Protein AF-A0A0A9GN47-F1 (afdb_monomer_lite)

Secondary structure (DSSP, 8-state):
--------TTTTT--TTEEE--SHHHHHHHHHHHTTS-EEEE---TT-HHHHHHHHHHHH-SS-SEEEE-

pLDDT: mean 79.75, std 11.64, range [35.31, 94.75]

Foldseek 3Di:
DPPPPPDQLLVPPDDPQEEEDDDPVSVVVVVVVCVPAQEAEAEDDSPDPVSSVCSVVVRPDPNHNHYYYD

Radius of gyration: 13.34 Å; chains: 1; bounding box: 45×24×26 Å

Structure (mmCIF, N/CA/C/O backbone):
data_AF-A0A0A9GN47-F1
#
_entry.id   AF-A0A0A9GN47-F1
#
loop_
_atom_site.group_PDB
_atom_site.id
_atom_site.type_symbol
_atom_site.label_atom_id
_atom_site.label_alt_id
_atom_site.label_comp_id
_atom_site.label_asym_id
_atom_site.label_entity_id
_atom_site.label_seq_id
_atom_site.pdbx_PDB_ins_code
_atom_site.Cartn_x
_atom_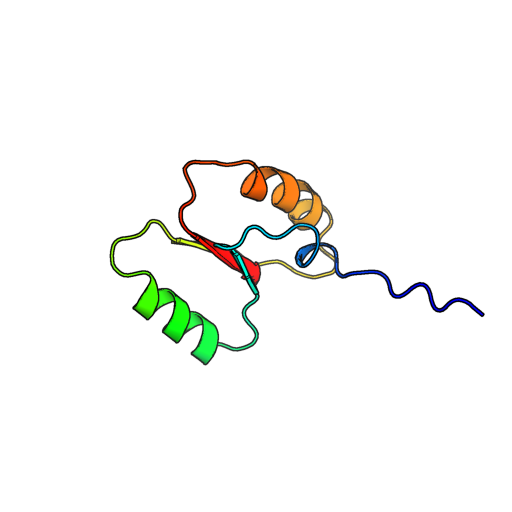site.Cartn_y
_atom_site.Cartn_z
_atom_site.occupancy
_atom_site.B_iso_or_equiv
_atom_site.auth_seq_id
_atom_site.auth_comp_id
_atom_site.auth_asym_id
_atom_site.auth_atom_id
_atom_site.pdbx_PDB_model_num
ATOM 1 N N . MET A 1 1 ? 26.735 17.632 6.684 1.00 35.31 1 MET A N 1
ATOM 2 C CA . MET A 1 1 ? 26.269 16.283 6.291 1.00 35.31 1 MET A CA 1
ATOM 3 C C . MET A 1 1 ? 24.778 16.355 6.015 1.00 35.31 1 MET A C 1
ATOM 5 O O . MET A 1 1 ? 24.018 16.526 6.955 1.00 35.31 1 MET A O 1
ATOM 9 N N . HIS A 1 2 ? 24.352 16.268 4.755 1.00 49.12 2 HIS A N 1
ATOM 10 C CA . HIS A 1 2 ? 22.937 16.046 4.456 1.00 49.12 2 HIS A CA 1
ATOM 11 C C . HIS A 1 2 ? 22.647 14.556 4.670 1.00 49.12 2 HIS A C 1
ATOM 13 O O . HIS A 1 2 ? 23.127 13.719 3.907 1.00 49.12 2 HIS A O 1
ATOM 19 N N . LEU A 1 3 ? 21.921 14.215 5.737 1.00 52.66 3 LEU A N 1
ATOM 20 C CA . LEU A 1 3 ? 21.351 12.880 5.922 1.00 52.66 3 LEU A CA 1
ATOM 21 C C . LEU A 1 3 ? 20.315 12.672 4.816 1.00 52.66 3 LEU A C 1
ATOM 23 O O . LEU A 1 3 ? 19.192 13.158 4.906 1.00 52.66 3 LEU A O 1
ATOM 27 N N . HIS A 1 4 ? 20.700 11.983 3.745 1.00 60.06 4 HIS A N 1
ATOM 28 C CA . HIS A 1 4 ? 19.768 11.587 2.699 1.00 60.06 4 HIS A CA 1
ATOM 29 C C . HIS A 1 4 ? 18.913 10.432 3.237 1.00 60.06 4 HIS A C 1
ATOM 31 O O . HIS A 1 4 ? 19.191 9.261 2.971 1.00 60.06 4 HIS A O 1
ATOM 37 N N . MET A 1 5 ? 17.905 10.749 4.057 1.00 57.25 5 MET A N 1
ATOM 38 C CA . MET A 1 5 ? 16.875 9.788 4.446 1.0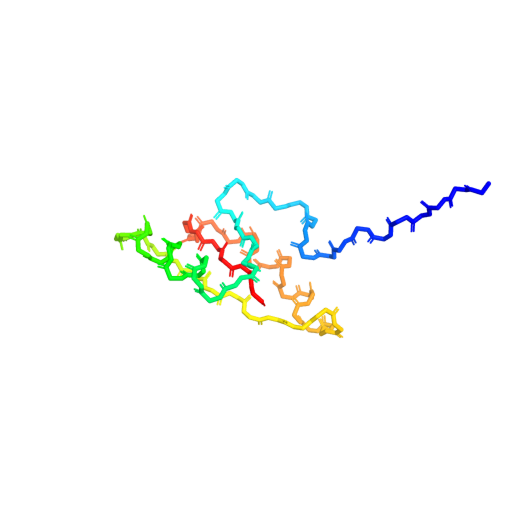0 57.25 5 MET A CA 1
ATOM 39 C C . MET A 1 5 ? 16.250 9.245 3.160 1.00 57.25 5 MET A C 1
ATOM 41 O O . MET A 1 5 ? 15.534 9.951 2.452 1.00 57.25 5 MET A O 1
ATOM 45 N N . LYS A 1 6 ? 16.572 7.995 2.811 1.00 65.38 6 LYS A N 1
ATOM 46 C CA . LYS A 1 6 ? 15.904 7.290 1.717 1.00 65.38 6 LYS A CA 1
ATOM 47 C C . LYS A 1 6 ? 14.441 7.136 2.116 1.00 65.38 6 LYS A C 1
ATOM 49 O O . LYS A 1 6 ? 14.129 6.315 2.974 1.00 65.38 6 LYS A O 1
ATOM 54 N N . THR A 1 7 ? 13.563 7.917 1.494 1.00 78.88 7 THR A N 1
ATOM 55 C CA . THR A 1 7 ? 12.118 7.699 1.567 1.00 78.88 7 THR A CA 1
ATOM 56 C C . THR A 1 7 ? 11.836 6.248 1.201 1.00 78.88 7 THR A C 1
ATOM 58 O O . THR A 1 7 ? 12.356 5.738 0.199 1.00 78.88 7 THR A O 1
ATOM 61 N N . LYS A 1 8 ? 11.054 5.562 2.034 1.00 86.31 8 LYS A N 1
ATOM 62 C CA . LYS A 1 8 ? 10.633 4.192 1.756 1.00 86.31 8 LYS A CA 1
ATOM 63 C C . LYS A 1 8 ? 9.885 4.177 0.428 1.00 86.31 8 LYS A C 1
ATOM 65 O O . LYS A 1 8 ? 9.042 5.031 0.168 1.00 86.31 8 LYS A O 1
ATOM 70 N N . TRP A 1 9 ? 10.217 3.228 -0.441 1.00 85.00 9 TRP A N 1
ATOM 71 C CA . TRP A 1 9 ? 9.711 3.252 -1.815 1.00 85.00 9 TRP A CA 1
ATOM 72 C C . TRP A 1 9 ? 8.192 3.049 -1.896 1.00 85.00 9 TRP A C 1
ATOM 74 O O . TRP A 1 9 ? 7.583 3.524 -2.847 1.00 85.00 9 TRP A O 1
ATOM 84 N N . TRP A 1 10 ? 7.602 2.393 -0.894 1.00 84.75 10 TRP A N 1
ATOM 85 C CA . TRP A 1 10 ? 6.162 2.159 -0.762 1.00 84.75 10 TRP A CA 1
ATOM 86 C C . TRP A 1 10 ? 5.393 3.351 -0.172 1.00 84.75 10 TRP A C 1
ATOM 88 O O . TRP A 1 10 ? 4.178 3.410 -0.279 1.00 84.75 10 TRP A O 1
ATOM 98 N N . GLU A 1 11 ? 6.087 4.332 0.412 1.00 83.88 11 GLU A N 1
ATOM 99 C CA . GLU A 1 11 ? 5.478 5.582 0.900 1.00 83.88 11 GLU A CA 1
ATOM 100 C C . GLU A 1 11 ? 5.533 6.693 -0.165 1.00 83.88 11 GLU A C 1
ATOM 102 O O . GLU A 1 11 ? 4.983 7.780 0.012 1.00 83.88 11 GLU A O 1
ATOM 107 N N . LYS A 1 1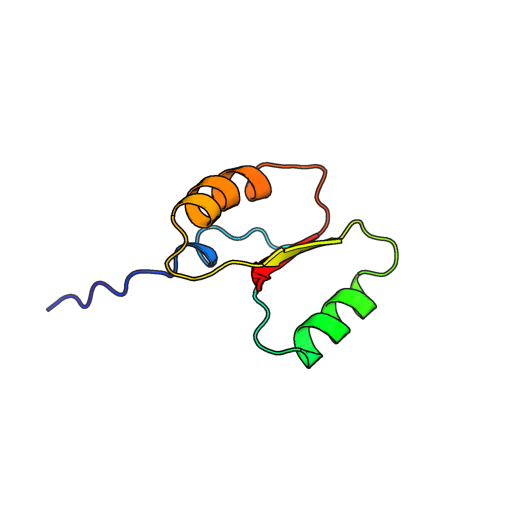2 ? 6.213 6.444 -1.292 1.00 78.62 12 LYS A N 1
ATOM 108 C CA . LYS A 1 12 ? 6.406 7.447 -2.336 1.00 78.62 12 LYS A CA 1
ATOM 109 C C . LYS A 1 12 ? 5.137 7.614 -3.173 1.00 78.62 12 LYS A C 1
ATOM 111 O O . LYS A 1 12 ? 4.626 6.654 -3.746 1.00 78.62 12 LYS A O 1
ATOM 116 N N . ASP A 1 13 ? 4.694 8.864 -3.309 1.00 71.69 13 ASP A N 1
ATOM 117 C CA . ASP A 1 13 ? 3.608 9.281 -4.198 1.00 71.69 13 ASP A CA 1
ATOM 118 C C . ASP A 1 13 ? 2.289 8.494 -3.993 1.00 71.69 13 ASP A C 1
ATOM 120 O O . ASP A 1 13 ? 1.602 8.175 -4.972 1.00 71.69 13 ASP A O 1
ATOM 124 N N . MET A 1 14 ? 1.955 8.144 -2.745 1.00 74.19 14 MET A N 1
ATOM 125 C CA . MET A 1 14 ? 0.705 7.458 -2.396 1.00 74.19 14 MET A CA 1
ATOM 126 C C . MET A 1 14 ? -0.511 8.333 -2.728 1.00 74.19 14 MET A C 1
ATOM 128 O O . MET A 1 14 ? -0.530 9.530 -2.437 1.00 74.19 14 MET A O 1
ATOM 132 N N . LYS A 1 15 ? -1.540 7.738 -3.341 1.00 75.00 15 LYS A N 1
ATOM 133 C CA . LYS A 1 15 ? -2.836 8.405 -3.537 1.00 75.00 15 LYS A CA 1
ATOM 134 C C . LYS A 1 15 ? -3.590 8.478 -2.202 1.00 75.00 15 LYS A C 1
ATOM 136 O O . LYS A 1 15 ? -3.352 7.665 -1.314 1.00 75.00 15 LYS A O 1
ATOM 141 N N . ALA A 1 16 ? -4.537 9.410 -2.078 1.00 76.25 16 ALA A N 1
ATOM 142 C CA . ALA A 1 16 ? -5.312 9.624 -0.846 1.00 76.25 16 ALA A CA 1
ATOM 143 C C . ALA A 1 16 ? -6.095 8.381 -0.368 1.00 76.25 16 ALA A C 1
ATOM 145 O O . ALA A 1 16 ? -6.395 8.256 0.815 1.00 76.25 16 ALA A O 1
ATOM 146 N N . ASN A 1 17 ? -6.408 7.458 -1.281 1.00 76.50 17 ASN A N 1
ATOM 147 C CA . ASN A 1 17 ? -7.108 6.203 -1.014 1.00 76.50 17 ASN A CA 1
ATOM 148 C C . ASN A 1 17 ? -6.176 5.011 -0.710 1.00 76.50 17 ASN A C 1
ATOM 150 O O . ASN A 1 17 ? -6.652 3.879 -0.593 1.00 76.50 17 ASN A O 1
ATOM 154 N N . MET A 1 18 ? -4.864 5.247 -0.589 1.00 79.06 18 MET A N 1
ATOM 155 C CA . MET A 1 18 ? -3.880 4.228 -0.229 1.00 79.06 18 MET A CA 1
ATOM 156 C C . MET A 1 18 ? -3.450 4.383 1.231 1.00 79.06 18 MET A C 1
ATOM 158 O O . MET A 1 18 ? -3.156 5.494 1.675 1.00 79.06 18 MET A O 1
ATOM 162 N N . LYS A 1 19 ? -3.364 3.276 1.973 1.00 84.06 19 LYS A N 1
ATOM 163 C CA . LYS A 1 19 ? -2.971 3.278 3.393 1.00 84.06 19 LYS A CA 1
ATOM 164 C C . LYS A 1 19 ? -1.891 2.237 3.667 1.00 84.06 19 LYS A C 1
ATOM 166 O O . LYS A 1 19 ? -1.938 1.142 3.118 1.00 84.06 19 LYS A O 1
ATOM 171 N N . ASN A 1 20 ? -0.921 2.583 4.513 1.00 86.50 20 ASN A N 1
ATOM 172 C CA . ASN A 1 20 ? 0.108 1.651 4.969 1.00 86.50 20 ASN A CA 1
ATOM 173 C C . ASN A 1 20 ? -0.277 1.083 6.335 1.00 86.50 20 ASN A C 1
ATOM 175 O O . ASN A 1 20 ? -0.341 1.837 7.306 1.00 86.50 20 ASN A O 1
ATOM 179 N N . ILE A 1 21 ? -0.445 -0.230 6.398 1.00 89.69 21 ILE A N 1
ATOM 180 C CA . ILE A 1 21 ? -0.803 -0.970 7.602 1.00 89.69 21 ILE A CA 1
ATOM 181 C C . ILE A 1 21 ? 0.404 -1.128 8.506 1.00 89.69 21 ILE A C 1
ATOM 183 O O . ILE A 1 21 ? 1.531 -1.337 8.047 1.00 89.69 21 ILE A O 1
ATOM 187 N N . LYS A 1 22 ? 0.168 -0.999 9.810 1.00 87.06 22 LYS A N 1
ATOM 188 C CA . LYS A 1 22 ? 1.212 -1.154 10.834 1.00 87.06 22 LYS A CA 1
ATOM 189 C C . LYS A 1 22 ? 0.962 -2.315 11.795 1.00 87.06 22 LYS A C 1
ATOM 191 O O . LYS A 1 22 ? 1.892 -2.701 12.500 1.00 87.06 22 LYS A O 1
ATOM 196 N N . SER A 1 23 ? -0.251 -2.863 11.827 1.00 90.44 23 SER A N 1
ATOM 197 C CA . SER A 1 23 ? -0.638 -3.988 12.683 1.00 90.44 23 SER A CA 1
ATOM 198 C C . SER A 1 23 ? -1.806 -4.774 12.083 1.00 90.44 23 SER A C 1
ATOM 200 O O . SER A 1 23 ? -2.479 -4.305 11.167 1.00 90.44 23 SER A O 1
ATOM 202 N N . GLN A 1 24 ? -2.062 -5.966 12.624 1.00 91.62 24 GLN A N 1
ATOM 203 C CA . GLN A 1 24 ? -3.241 -6.759 12.266 1.00 91.62 24 GLN A CA 1
ATOM 204 C C . GLN A 1 24 ? -4.544 -6.004 12.568 1.00 91.62 24 GLN A C 1
ATOM 206 O O . GLN A 1 24 ? -5.441 -5.989 11.737 1.00 91.62 24 GLN A O 1
ATOM 211 N N . GLU A 1 25 ? -4.619 -5.328 13.716 1.00 94.75 25 GLU A N 1
ATOM 212 C CA . GLU A 1 25 ? -5.802 -4.557 14.120 1.00 94.75 25 GLU A CA 1
ATOM 213 C C . GLU A 1 25 ? -6.107 -3.428 13.123 1.00 94.75 25 GLU A C 1
ATOM 215 O O . GLU A 1 25 ? -7.251 -3.262 12.718 1.00 94.75 25 GLU A O 1
ATOM 220 N N . ASP A 1 26 ? -5.080 -2.706 12.654 1.00 90.44 26 ASP A N 1
ATOM 221 C CA . ASP A 1 26 ? -5.236 -1.657 11.635 1.00 90.44 26 ASP A CA 1
ATOM 222 C C . ASP A 1 26 ? -5.750 -2.249 10.313 1.00 90.44 26 ASP A C 1
ATOM 224 O O . ASP A 1 26 ? -6.645 -1.684 9.689 1.00 90.44 26 ASP A O 1
ATOM 228 N N . LEU A 1 27 ? -5.262 -3.429 9.905 1.00 90.56 27 LEU A N 1
ATOM 229 C CA . LEU A 1 27 ? -5.794 -4.125 8.728 1.00 90.56 27 LEU A CA 1
ATOM 230 C C . LEU A 1 27 ? -7.280 -4.466 8.895 1.00 90.56 27 LEU A C 1
ATOM 232 O O . LEU A 1 27 ? -8.069 -4.181 7.993 1.00 90.56 27 LEU A O 1
ATOM 236 N N . ASP A 1 28 ? -7.655 -5.045 10.034 1.00 92.19 28 ASP A N 1
ATOM 237 C CA . ASP A 1 28 ? -9.032 -5.449 10.322 1.00 92.19 28 ASP A CA 1
ATOM 238 C C . ASP A 1 28 ? -9.974 -4.231 10.323 1.00 92.19 28 ASP A C 1
ATOM 240 O O . ASP A 1 28 ? -11.054 -4.270 9.727 1.00 92.19 28 ASP A O 1
ATOM 244 N N . GLU A 1 29 ? -9.537 -3.111 10.904 1.00 91.56 29 GLU A N 1
ATOM 245 C CA . GLU A 1 29 ? -10.265 -1.841 10.881 1.00 91.56 29 GLU A CA 1
ATOM 246 C C . GLU A 1 29 ? -10.415 -1.276 9.461 1.00 91.56 29 GLU A C 1
ATOM 248 O O . GLU A 1 29 ? -11.509 -0.845 9.083 1.00 91.56 29 GLU A O 1
ATOM 253 N N . GLN A 1 30 ? -9.353 -1.284 8.643 1.00 89.56 30 GLN A N 1
ATOM 254 C CA . GLN A 1 30 ? -9.451 -0.806 7.259 1.00 89.56 30 GLN A CA 1
ATOM 255 C C . GLN A 1 30 ? -10.408 -1.665 6.427 1.00 89.56 30 GLN A C 1
ATOM 257 O O . GLN A 1 30 ? -11.194 -1.120 5.648 1.00 89.56 30 GLN A O 1
ATOM 262 N N . LEU A 1 31 ? -10.367 -2.990 6.597 1.00 89.12 31 LEU A N 1
ATOM 263 C CA . LEU A 1 31 ? -11.266 -3.913 5.905 1.00 89.12 31 LEU A CA 1
ATOM 264 C C . LEU A 1 31 ? -12.720 -3.712 6.34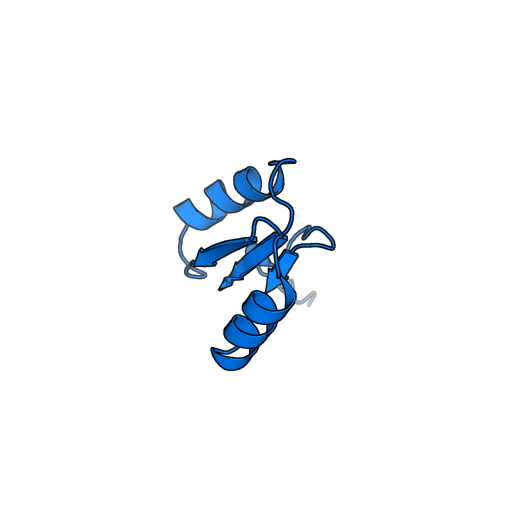3 1.00 89.12 31 LEU A C 1
ATOM 266 O O . LEU A 1 31 ? -13.617 -3.716 5.503 1.00 89.12 31 LEU A O 1
ATOM 270 N N . LEU A 1 32 ? -12.963 -3.452 7.629 1.00 90.44 32 LEU A N 1
ATOM 271 C CA . LEU A 1 32 ? -14.298 -3.123 8.126 1.00 90.44 32 LEU A CA 1
ATOM 272 C C . LEU A 1 32 ? -14.822 -1.800 7.538 1.00 90.44 32 LEU A C 1
ATOM 274 O O . LEU A 1 32 ? -15.997 -1.691 7.181 1.00 90.44 32 LEU A O 1
ATOM 278 N N . MET A 1 33 ? -13.957 -0.787 7.409 1.00 87.62 33 MET A N 1
ATOM 279 C CA . MET A 1 33 ? -14.319 0.513 6.830 1.00 87.62 33 MET A CA 1
ATOM 280 C C . MET A 1 33 ? -14.529 0.477 5.313 1.00 87.62 33 MET A C 1
ATOM 282 O O . MET A 1 33 ? -15.245 1.332 4.788 1.00 87.62 33 MET A O 1
ATOM 286 N N . ALA A 1 34 ? -13.934 -0.489 4.609 1.00 85.75 34 ALA A N 1
ATOM 287 C CA . ALA A 1 34 ? -14.056 -0.622 3.161 1.00 85.75 34 ALA A CA 1
ATOM 288 C C . ALA A 1 34 ? -15.499 -0.868 2.689 1.00 85.75 34 ALA A C 1
ATOM 290 O O . ALA A 1 34 ? -15.850 -0.435 1.590 1.00 85.75 34 ALA A O 1
ATOM 291 N N . ARG A 1 35 ? -16.343 -1.489 3.528 1.00 84.56 35 ARG A N 1
ATOM 292 C CA . ARG A 1 35 ? -17.741 -1.840 3.216 1.00 84.56 35 ARG A CA 1
ATOM 293 C C . ARG A 1 35 ? -17.839 -2.568 1.867 1.00 84.56 35 ARG A C 1
ATOM 295 O O . ARG A 1 35 ? -17.273 -3.643 1.725 1.00 84.56 35 ARG A O 1
ATOM 302 N N . ASP A 1 36 ? -18.519 -1.969 0.893 1.00 86.62 36 ASP A N 1
ATOM 303 C CA . ASP A 1 36 ? -18.782 -2.545 -0.430 1.00 86.62 36 ASP A CA 1
ATOM 304 C C . ASP A 1 36 ? -17.750 -2.118 -1.494 1.00 86.62 36 ASP A C 1
ATOM 306 O O . ASP A 1 36 ? -17.902 -2.438 -2.672 1.00 86.62 36 ASP A O 1
ATOM 310 N N . ASN A 1 37 ? -16.703 -1.377 -1.106 1.00 84.88 37 ASN A N 1
ATOM 311 C CA . ASN A 1 37 ? -15.674 -0.914 -2.035 1.00 84.88 37 ASN A CA 1
ATOM 312 C C . ASN A 1 37 ? -14.676 -2.026 -2.373 1.00 84.88 37 ASN A C 1
ATOM 314 O O . ASN A 1 37 ? -14.226 -2.776 -1.500 1.00 84.88 37 ASN A O 1
ATOM 318 N N . LEU A 1 38 ? -14.231 -2.062 -3.632 1.00 83.81 38 LEU A N 1
ATOM 319 C CA . LEU A 1 38 ? -13.167 -2.962 -4.058 1.00 83.81 38 LEU A CA 1
ATOM 320 C C . LEU A 1 38 ? -11.840 -2.563 -3.395 1.00 83.81 38 LEU A C 1
ATOM 322 O O . LEU A 1 38 ? -11.214 -1.561 -3.750 1.00 83.81 38 LEU A O 1
ATOM 326 N N . THR A 1 39 ? -11.410 -3.376 -2.431 1.00 84.88 39 THR A N 1
ATOM 327 C CA . THR A 1 39 ? -10.195 -3.151 -1.644 1.00 84.88 39 THR A CA 1
ATOM 328 C C . THR A 1 39 ? -9.144 -4.191 -1.991 1.00 84.88 39 THR A C 1
ATOM 330 O O . THR A 1 39 ? -9.381 -5.391 -1.864 1.00 84.88 39 THR A O 1
ATOM 333 N N . VAL A 1 40 ? -7.963 -3.741 -2.414 1.00 86.50 40 VAL A N 1
ATOM 334 C CA . VAL A 1 40 ? -6.816 -4.619 -2.682 1.00 86.50 40 VAL A CA 1
ATOM 335 C C . VAL A 1 40 ? -5.798 -4.460 -1.573 1.00 86.50 40 VAL A C 1
ATOM 337 O O . VAL A 1 40 ? -5.350 -3.352 -1.287 1.00 86.50 40 VAL A O 1
ATOM 340 N N . VAL A 1 41 ? -5.381 -5.580 -0.994 1.00 86.94 41 VAL A N 1
ATOM 341 C CA . VAL A 1 41 ? -4.272 -5.623 -0.042 1.00 86.94 41 VAL A CA 1
ATOM 342 C C . VAL A 1 41 ? -3.020 -6.112 -0.768 1.00 86.94 41 VAL A C 1
ATOM 344 O O . VAL A 1 41 ? -3.004 -7.202 -1.336 1.00 86.94 41 VAL A O 1
ATOM 347 N N . HIS A 1 42 ? -1.969 -5.299 -0.775 1.00 86.69 42 HIS A N 1
ATOM 348 C CA . HIS A 1 42 ? -0.671 -5.617 -1.350 1.00 86.69 42 HIS A CA 1
ATOM 349 C C . HIS A 1 42 ? 0.331 -5.882 -0.227 1.00 86.69 42 HIS A C 1
ATOM 351 O O . HIS A 1 42 ? 0.851 -4.952 0.389 1.00 86.69 42 HIS A O 1
ATOM 357 N N . PHE A 1 43 ? 0.600 -7.165 0.000 1.00 88.38 43 PHE A N 1
ATOM 358 C CA . PHE A 1 43 ? 1.641 -7.636 0.906 1.00 88.38 43 PHE A CA 1
ATOM 359 C C . PHE A 1 43 ? 2.999 -7.612 0.203 1.00 88.38 43 PHE A C 1
ATOM 361 O O . PHE A 1 43 ? 3.145 -8.179 -0.884 1.00 88.38 43 PHE A O 1
ATOM 368 N N . PHE A 1 44 ? 4.007 -6.987 0.807 1.00 88.81 44 PHE A N 1
ATOM 369 C CA . PHE A 1 44 ? 5.358 -6.947 0.254 1.00 88.81 44 PHE A CA 1
ATOM 370 C C . PHE A 1 44 ? 6.436 -6.961 1.342 1.00 88.81 44 PHE A C 1
ATOM 372 O O . PHE A 1 44 ? 6.201 -6.722 2.518 1.00 88.81 44 PHE A O 1
ATOM 379 N N . SER A 1 45 ? 7.678 -7.218 0.929 1.00 88.75 45 SER A N 1
ATOM 380 C CA . SER A 1 45 ? 8.850 -7.040 1.789 1.00 88.75 45 SER A CA 1
ATOM 381 C C . SER A 1 45 ? 9.657 -5.818 1.341 1.00 88.75 45 SER A C 1
ATOM 383 O O . SER A 1 45 ? 9.820 -5.625 0.130 1.00 88.75 45 SER A O 1
ATOM 385 N N . PRO A 1 46 ? 10.240 -5.017 2.256 1.00 86.69 46 PRO A N 1
ATOM 386 C CA . PRO A 1 46 ? 11.081 -3.867 1.910 1.00 86.69 46 PRO A CA 1
ATOM 387 C C . PRO A 1 46 ? 12.196 -4.151 0.892 1.00 86.69 46 PRO A C 1
ATOM 389 O O . PRO A 1 46 ? 12.558 -3.261 0.116 1.00 86.69 46 PRO A O 1
ATOM 392 N N . SER A 1 47 ? 12.731 -5.378 0.885 1.00 88.38 47 SER A N 1
ATOM 393 C CA . SER A 1 47 ? 13.799 -5.843 -0.011 1.00 88.38 47 SER A CA 1
ATOM 394 C C . SER A 1 47 ? 13.295 -6.476 -1.319 1.00 88.38 47 SER A C 1
ATOM 396 O O . SER A 1 47 ? 14.104 -6.833 -2.176 1.00 88.38 47 SER A O 1
ATOM 398 N N . CYS A 1 48 ? 11.980 -6.594 -1.518 1.00 90.31 48 CYS A N 1
ATOM 399 C CA . CYS A 1 48 ? 11.392 -7.210 -2.705 1.00 90.31 48 CYS A CA 1
ATOM 400 C C . CYS A 1 48 ? 11.479 -6.281 -3.930 1.00 90.31 48 CYS A C 1
ATOM 402 O O . CYS A 1 48 ? 10.660 -5.379 -4.120 1.00 90.31 48 CYS A O 1
ATOM 404 N N . GLY A 1 49 ? 12.456 -6.531 -4.807 1.00 87.88 49 GLY A N 1
ATOM 405 C CA . GLY A 1 49 ? 12.629 -5.767 -6.048 1.00 87.88 49 GLY A CA 1
ATOM 406 C C . GLY A 1 49 ? 11.437 -5.875 -7.008 1.00 87.88 49 GLY A C 1
ATOM 407 O O . GLY A 1 49 ? 11.031 -4.873 -7.596 1.00 87.88 49 GLY A O 1
ATOM 408 N N . ALA A 1 50 ? 10.832 -7.062 -7.117 1.00 88.88 50 ALA A N 1
ATOM 409 C CA . ALA A 1 50 ? 9.655 -7.286 -7.958 1.00 88.88 50 ALA A CA 1
ATOM 410 C C . ALA A 1 50 ? 8.427 -6.511 -7.448 1.00 88.88 50 ALA A C 1
ATOM 412 O O . ALA A 1 50 ? 7.757 -5.837 -8.225 1.00 88.88 50 ALA A O 1
ATOM 413 N N . CYS A 1 51 ? 8.189 -6.526 -6.133 1.00 89.31 51 CYS A N 1
ATOM 414 C CA . CYS A 1 51 ? 7.091 -5.800 -5.495 1.00 89.31 51 CYS A CA 1
ATOM 415 C C . CYS A 1 51 ? 7.246 -4.287 -5.687 1.00 89.31 51 CYS A C 1
ATOM 417 O O . CYS A 1 51 ? 6.275 -3.595 -5.978 1.00 89.31 51 CYS A O 1
ATOM 419 N N . LYS A 1 52 ? 8.483 -3.775 -5.610 1.00 87.50 52 LYS A N 1
ATOM 420 C CA . LYS A 1 52 ? 8.787 -2.370 -5.905 1.00 87.50 52 LYS A CA 1
ATOM 421 C C . LYS A 1 52 ? 8.455 -1.989 -7.351 1.00 87.50 52 LYS A C 1
ATOM 423 O O . LYS A 1 52 ? 7.933 -0.901 -7.579 1.00 87.50 52 LYS A O 1
ATOM 428 N N . ALA A 1 53 ? 8.752 -2.856 -8.320 1.00 87.38 53 ALA A N 1
ATOM 429 C CA . ALA A 1 53 ? 8.397 -2.615 -9.719 1.00 87.38 53 ALA A CA 1
ATOM 430 C C . ALA A 1 53 ? 6.873 -2.655 -9.932 1.00 87.38 53 ALA A C 1
ATOM 432 O O . ALA A 1 53 ? 6.317 -1.782 -10.599 1.00 87.38 53 ALA A O 1
ATOM 433 N N . LEU A 1 54 ? 6.195 -3.625 -9.311 1.00 85.06 54 LEU A N 1
ATOM 434 C CA . LEU A 1 54 ? 4.745 -3.795 -9.395 1.00 85.06 54 LEU A CA 1
ATOM 435 C C . LEU A 1 54 ? 3.972 -2.656 -8.713 1.00 85.06 54 LEU A C 1
ATOM 437 O O . LEU A 1 54 ? 2.940 -2.232 -9.225 1.00 85.06 54 LEU A O 1
ATOM 441 N N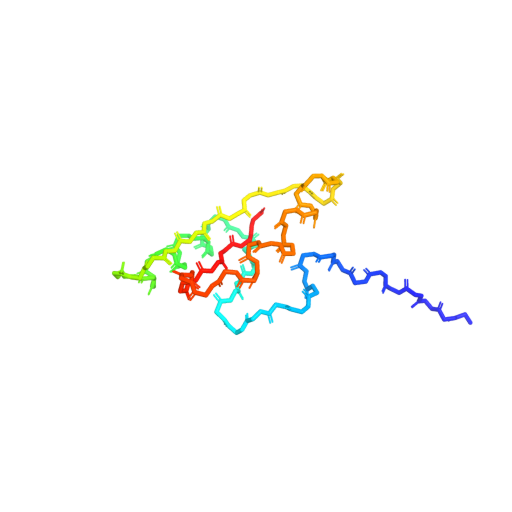 . HIS A 1 55 ? 4.485 -2.111 -7.607 1.00 83.00 55 HIS A N 1
ATOM 442 C CA . HIS A 1 55 ? 3.862 -1.019 -6.853 1.00 83.00 55 HIS A CA 1
ATOM 443 C C . HIS A 1 55 ? 3.555 0.205 -7.726 1.00 83.00 55 HIS A C 1
ATOM 445 O O . HIS A 1 55 ? 2.476 0.788 -7.625 1.00 83.00 55 HIS A O 1
ATOM 451 N N . SER A 1 56 ? 4.464 0.567 -8.637 1.00 76.94 56 SER A N 1
ATOM 452 C CA . SER A 1 56 ? 4.222 1.647 -9.603 1.00 76.94 56 SER A CA 1
ATOM 453 C C . SER A 1 56 ? 3.024 1.356 -10.510 1.00 76.94 56 SER A C 1
ATOM 455 O O . SER A 1 56 ? 2.281 2.272 -10.847 1.00 76.94 56 SER A O 1
ATOM 457 N N . LYS A 1 57 ? 2.802 0.086 -10.868 1.00 79.38 57 LYS A N 1
ATOM 458 C CA . LYS A 1 57 ? 1.715 -0.335 -11.756 1.00 79.38 57 LYS A CA 1
ATOM 459 C C . LYS A 1 57 ? 0.366 -0.399 -11.049 1.00 79.38 57 LYS A C 1
ATOM 461 O O . LYS A 1 57 ? -0.613 0.103 -11.587 1.00 79.38 57 LYS A O 1
ATOM 466 N N . VAL A 1 58 ? 0.330 -0.938 -9.828 1.00 76.62 58 VAL A N 1
ATOM 467 C CA . VAL A 1 58 ? -0.885 -0.976 -8.988 1.00 76.62 58 VAL A CA 1
ATOM 468 C C . VAL A 1 58 ? -1.395 0.438 -8.718 1.00 76.62 58 VAL A C 1
ATOM 470 O O . VAL A 1 58 ? -2.590 0.697 -8.784 1.00 76.62 58 VAL A O 1
ATOM 473 N N . LYS A 1 59 ? -0.482 1.390 -8.498 1.00 69.56 59 LYS A N 1
ATOM 474 C CA . LYS A 1 59 ? -0.835 2.799 -8.323 1.00 69.56 59 LYS A CA 1
ATOM 475 C C . LYS A 1 59 ? -1.524 3.410 -9.553 1.00 69.56 59 LYS A C 1
ATOM 477 O O . LYS A 1 59 ? -2.361 4.298 -9.393 1.00 69.56 59 LYS A O 1
ATOM 482 N N . GLU A 1 60 ? -1.147 3.019 -10.767 1.00 72.31 60 GLU A N 1
ATOM 483 C CA . GLU A 1 60 ? -1.692 3.585 -12.012 1.00 72.31 60 GLU A CA 1
ATOM 484 C C . GLU A 1 60 ? -3.120 3.118 -12.305 1.00 72.31 60 GLU A C 1
ATOM 486 O O . GLU A 1 60 ? -3.841 3.816 -13.024 1.00 72.31 60 GLU A O 1
ATOM 491 N N . ASP A 1 61 ? -3.542 1.991 -11.727 1.00 72.88 61 ASP A N 1
ATOM 492 C CA . ASP A 1 61 ? -4.888 1.476 -11.933 1.00 72.88 61 ASP A CA 1
ATOM 493 C C . ASP A 1 61 ? -5.930 2.445 -11.353 1.00 72.88 61 ASP A C 1
ATOM 495 O O . ASP A 1 61 ? -5.807 2.966 -10.239 1.00 72.88 61 ASP A O 1
ATOM 499 N N . LYS A 1 62 ? -6.935 2.752 -12.172 1.00 66.31 62 LYS A N 1
ATOM 500 C CA . LYS A 1 62 ? -8.038 3.660 -11.841 1.00 66.31 62 LYS A CA 1
ATOM 501 C C . LYS A 1 62 ? -9.275 2.916 -11.357 1.00 66.31 62 LYS A C 1
ATOM 503 O O . LYS A 1 62 ? -10.169 3.562 -10.833 1.00 66.31 62 LYS A O 1
ATOM 508 N N . HIS A 1 63 ? -9.319 1.598 -11.535 1.00 71.19 63 HIS A N 1
ATOM 509 C CA . HIS A 1 63 ? -10.421 0.755 -11.074 1.00 71.19 63 HIS A CA 1
ATOM 510 C C . HIS A 1 63 ? -10.238 0.313 -9.622 1.00 71.19 63 HIS A C 1
ATOM 512 O O . HIS A 1 63 ? -11.081 -0.399 -9.088 1.00 71.19 63 HIS A O 1
ATOM 518 N N . LEU A 1 64 ? -9.122 0.698 -8.997 1.00 67.19 64 LEU A N 1
ATOM 519 C CA . LEU A 1 64 ? -8.834 0.357 -7.620 1.00 67.19 64 LEU A CA 1
ATOM 520 C C . LEU A 1 64 ? -9.256 1.486 -6.678 1.00 67.19 64 LEU A C 1
ATOM 522 O O . LEU A 1 64 ? -8.565 2.502 -6.552 1.00 67.19 64 LEU A O 1
ATOM 526 N N . ASP A 1 65 ? -10.383 1.272 -6.004 1.00 60.25 65 ASP A N 1
ATOM 527 C CA . ASP A 1 65 ? -10.986 2.241 -5.088 1.00 60.25 65 ASP A CA 1
ATOM 528 C C . ASP A 1 65 ? -10.213 2.374 -3.770 1.00 60.25 65 ASP A C 1
ATOM 530 O O . ASP A 1 65 ? -10.131 3.475 -3.223 1.00 60.25 65 ASP A O 1
ATOM 534 N N . SER A 1 66 ? -9.552 1.314 -3.284 1.00 62.16 66 SER A N 1
ATOM 535 C CA . SER A 1 66 ? -8.613 1.411 -2.155 1.00 62.16 66 SER A CA 1
ATOM 536 C C . SER A 1 66 ? -7.483 0.381 -2.220 1.00 62.16 66 SER A C 1
ATOM 538 O O . SER A 1 66 ? -7.704 -0.787 -2.540 1.00 62.16 66 SER A O 1
ATOM 540 N N . THR A 1 67 ? -6.256 0.808 -1.900 1.00 71.81 67 THR A N 1
ATOM 541 C CA . THR A 1 67 ? -5.091 -0.086 -1.780 1.00 71.81 67 THR A CA 1
ATOM 542 C C . THR A 1 67 ? -4.519 -0.032 -0.376 1.00 71.81 67 THR A C 1
ATOM 544 O O . THR A 1 67 ? -4.153 1.031 0.127 1.00 71.81 67 THR A O 1
ATOM 547 N N . ILE A 1 68 ? -4.378 -1.195 0.234 1.00 72.81 68 ILE A N 1
ATOM 548 C CA . ILE A 1 68 ? -3.806 -1.369 1.557 1.00 72.81 68 ILE A CA 1
ATOM 549 C C . ILE A 1 68 ? -2.427 -2.007 1.389 1.00 72.81 68 ILE A C 1
ATOM 551 O O . ILE A 1 68 ? -2.310 -3.059 0.774 1.00 72.81 68 ILE A O 1
ATOM 555 N N . PHE A 1 69 ? -1.377 -1.380 1.904 1.00 71.38 69 PHE A N 1
ATOM 556 C CA . PHE A 1 69 ? -0.009 -1.894 1.841 1.00 71.38 69 PHE A CA 1
ATOM 557 C C . PHE A 1 69 ? 0.392 -2.498 3.182 1.00 71.38 69 PHE A C 1
ATOM 559 O O . PHE A 1 69 ? 0.278 -1.814 4.199 1.00 71.38 69 PHE A O 1
ATOM 566 N N . SER A 1 70 ? 0.869 -3.744 3.176 1.00 65.44 70 SER A N 1
ATOM 567 C CA . SER A 1 70 ? 1.346 -4.464 4.365 1.00 65.44 70 SER A CA 1
ATOM 568 C C . SER A 1 70 ? 2.702 -5.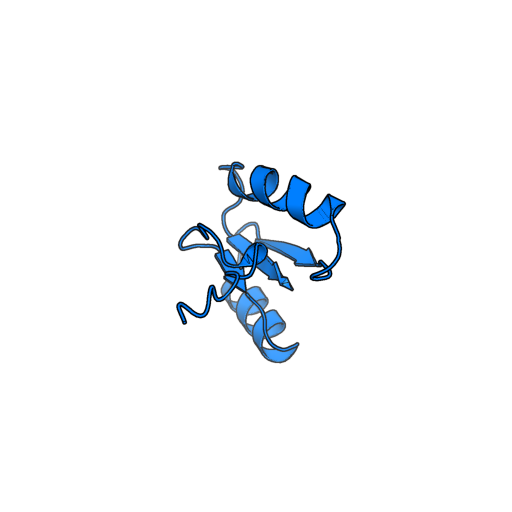112 4.139 1.00 65.44 70 SER A C 1
ATOM 570 O O . SER A 1 70 ? 3.011 -5.484 2.985 1.00 65.44 70 SER A O 1
#

Sequence (70 aa):
MHLHMKTKWWEKDMKANMKNIKSQEDLDEQLLMARDNLTVVHFFSPSCGACKALHSKVKEDKHLDSTIFS

InterPro domains:
  IPR036249 Thioredoxin-like superfamily [SSF52833] (5-59)

Organism: Arundo donax (NCBI:txid35708)